Protein AF-A0A961S3P9-F1 (afdb_monomer_lite)

pLDDT: mean 83.08, std 13.67, range [45.09, 97.31]

Secondary structure (DSSP, 8-state):
-HHHHHT-----SSB-HHHHHHHHHHHH-TTTTTSS--EEEEEESS-B--SS---HHHHHHHHHHTT-SEEEEEEESS--HHHHHHH-BSSSPEEE-SSTT-SGGGPPPTTT--EEEEESSSTTHHHHHHHHHHHHHTTS----THHHHHHHHHHHHHHHHHHHHHHHTS--

Structure (mmCIF, N/CA/C/O backbone):
data_AF-A0A961S3P9-F1
#
_entry.id   AF-A0A961S3P9-F1
#
loop_
_atom_site.group_PDB
_atom_site.id
_atom_site.type_symbol
_atom_site.label_atom_id
_atom_site.label_alt_id
_atom_site.label_comp_id
_atom_site.label_asym_id
_atom_site.label_entity_id
_atom_site.label_seq_id
_atom_site.pdbx_PDB_ins_code
_atom_site.Cartn_x
_atom_site.Cartn_y
_atom_site.Cartn_z
_atom_site.occupancy
_atom_site.B_iso_or_equiv
_atom_site.auth_seq_id
_atom_site.auth_comp_id
_atom_site.auth_asym_id
_atom_site.auth_atom_id
_atom_site.pdbx_PDB_model_num
ATOM 1 N N . VAL A 1 1 ? 13.833 -13.762 12.160 1.00 61.75 1 VAL A N 1
ATOM 2 C CA . VAL A 1 1 ? 13.348 -12.617 11.348 1.00 61.75 1 VAL A CA 1
ATOM 3 C C . VAL A 1 1 ? 14.495 -11.750 10.829 1.00 61.75 1 VAL A C 1
ATOM 5 O O . VAL A 1 1 ? 14.697 -11.767 9.627 1.00 61.75 1 VAL A O 1
ATOM 8 N N . LYS A 1 2 ? 15.316 -11.092 11.672 1.00 68.69 2 LYS A N 1
ATOM 9 C CA . LYS A 1 2 ? 16.450 -10.244 11.218 1.00 68.69 2 LYS A CA 1
ATOM 10 C C . LYS A 1 2 ? 17.356 -10.909 10.165 1.00 68.69 2 LYS A C 1
ATOM 12 O O . LYS A 1 2 ? 17.540 -10.353 9.092 1.00 68.69 2 LYS A O 1
ATOM 17 N N . ASN A 1 3 ? 17.852 -12.119 10.433 1.00 75.12 3 ASN A N 1
ATOM 18 C CA . ASN A 1 3 ? 18.741 -12.826 9.497 1.00 75.12 3 ASN A CA 1
ATOM 19 C C . ASN A 1 3 ? 18.048 -13.240 8.188 1.00 75.12 3 ASN A C 1
ATOM 21 O O . ASN A 1 3 ? 18.707 -13.321 7.161 1.00 75.12 3 ASN A O 1
ATOM 25 N N . ALA A 1 4 ? 16.731 -13.469 8.211 1.00 76.19 4 ALA A N 1
ATOM 26 C CA . ALA A 1 4 ? 15.966 -13.781 7.005 1.00 76.19 4 ALA A CA 1
ATOM 27 C C . ALA A 1 4 ? 15.795 -12.540 6.112 1.00 76.19 4 ALA A C 1
ATOM 29 O O . ALA A 1 4 ? 15.881 -12.651 4.898 1.00 76.19 4 ALA A O 1
ATOM 30 N N . VAL A 1 5 ? 15.622 -11.357 6.715 1.00 77.00 5 VAL A N 1
ATOM 31 C CA . VAL A 1 5 ? 15.515 -10.080 5.987 1.00 77.00 5 VAL A CA 1
ATOM 32 C C . VAL A 1 5 ? 16.868 -9.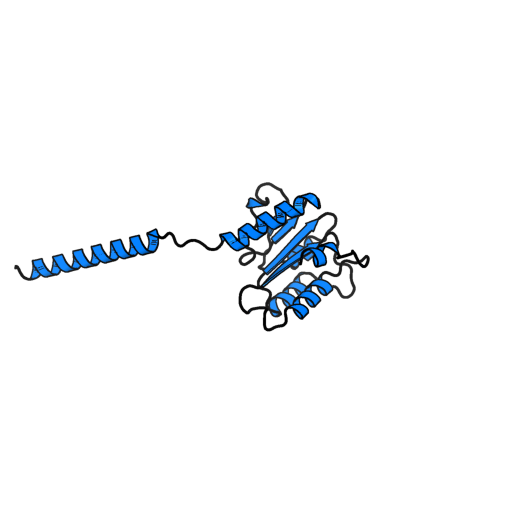655 5.411 1.00 77.00 5 VAL A C 1
ATOM 34 O O . VAL A 1 5 ? 16.942 -9.258 4.256 1.00 77.00 5 VAL A O 1
ATOM 37 N N . LEU A 1 6 ? 17.953 -9.789 6.183 1.00 84.94 6 LEU A N 1
ATOM 38 C CA . LEU A 1 6 ? 19.304 -9.434 5.724 1.00 84.94 6 LEU A CA 1
ATOM 39 C C . LEU A 1 6 ? 19.847 -10.366 4.628 1.00 84.94 6 LEU A C 1
ATOM 41 O O . LEU A 1 6 ? 20.777 -9.989 3.925 1.00 84.94 6 LEU A O 1
ATOM 45 N N . GLY A 1 7 ? 19.289 -11.572 4.491 1.00 83.75 7 GLY A N 1
ATOM 46 C CA . GLY A 1 7 ? 19.664 -12.532 3.450 1.00 83.75 7 GLY A CA 1
ATOM 47 C C . GLY A 1 7 ? 18.900 -12.372 2.133 1.00 83.75 7 GLY A C 1
ATOM 48 O O . GLY A 1 7 ? 19.158 -13.125 1.195 1.00 83.75 7 GLY A O 1
ATOM 49 N N . MET A 1 8 ? 17.948 -11.436 2.042 1.00 83.44 8 MET A N 1
ATOM 50 C CA . MET A 1 8 ? 17.193 -11.226 0.808 1.00 83.44 8 MET A CA 1
ATOM 51 C C . MET A 1 8 ? 18.070 -10.561 -0.251 1.00 83.44 8 MET A C 1
ATOM 53 O O . MET A 1 8 ? 18.730 -9.558 0.007 1.00 83.44 8 MET A O 1
ATOM 57 N N . SER A 1 9 ? 18.041 -11.106 -1.462 1.00 85.56 9 SER A N 1
ATOM 58 C CA . SER A 1 9 ? 18.722 -10.538 -2.625 1.00 85.56 9 SER A CA 1
ATOM 59 C C . SER A 1 9 ? 17.697 -10.078 -3.652 1.00 85.56 9 SER A C 1
ATOM 61 O O . SER A 1 9 ? 16.639 -10.693 -3.792 1.00 85.56 9 SER A O 1
ATOM 63 N N . LYS A 1 10 ? 18.018 -9.022 -4.405 1.00 81.69 10 LYS A N 1
ATOM 64 C CA . LYS A 1 10 ? 17.234 -8.651 -5.586 1.00 81.69 10 LYS A CA 1
ATOM 65 C C . LYS A 1 10 ? 17.375 -9.757 -6.627 1.00 81.69 10 LYS A C 1
ATOM 67 O O . LYS A 1 10 ? 18.483 -10.067 -7.057 1.00 81.69 10 LYS A O 1
ATOM 72 N N . ILE A 1 11 ? 16.251 -10.328 -7.040 1.00 82.00 11 ILE A N 1
ATOM 73 C CA . ILE A 1 11 ? 16.184 -11.335 -8.099 1.00 82.00 11 ILE A CA 1
ATOM 74 C C . ILE A 1 11 ? 15.295 -10.771 -9.208 1.00 82.00 11 ILE A C 1
ATOM 76 O O . ILE A 1 11 ? 14.196 -10.294 -8.939 1.00 82.00 11 ILE A O 1
ATOM 80 N N . GLY A 1 12 ? 15.778 -10.818 -10.450 1.00 80.75 12 GLY A N 1
ATOM 81 C CA . GLY A 1 12 ? 15.050 -10.321 -11.619 1.00 80.75 12 GLY A CA 1
ATOM 82 C C . GLY A 1 12 ? 15.204 -8.819 -11.896 1.00 80.75 12 GLY A C 1
ATOM 83 O O . GLY A 1 12 ? 15.839 -8.058 -11.151 1.00 80.75 12 GLY A O 1
ATOM 84 N N . SER A 1 13 ? 14.639 -8.404 -13.030 1.00 80.56 13 SER A N 1
ATOM 85 C CA . SER A 1 13 ? 14.716 -7.039 -13.575 1.00 80.56 13 SER A CA 1
ATOM 86 C C . SER A 1 13 ? 13.356 -6.361 -13.762 1.00 80.56 13 SER A C 1
ATOM 88 O O . SER A 1 13 ? 13.329 -5.177 -14.072 1.00 80.56 13 SER A O 1
ATOM 90 N N 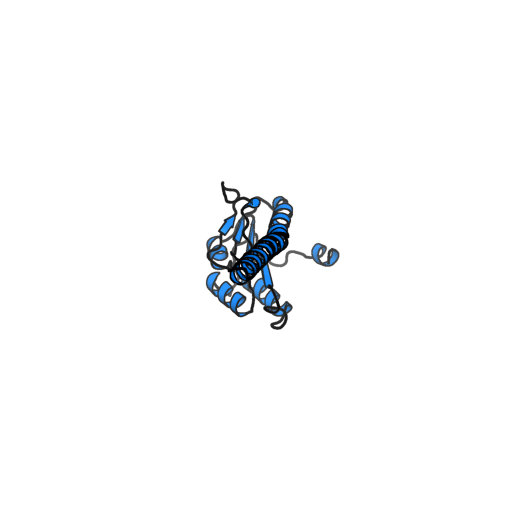. THR A 1 14 ? 12.248 -7.081 -13.582 1.00 86.88 14 THR A N 1
ATOM 91 C CA . THR A 1 14 ? 10.881 -6.580 -13.787 1.00 86.88 14 THR A CA 1
ATOM 92 C C . THR A 1 14 ? 10.150 -6.403 -12.465 1.00 86.88 14 THR A C 1
ATOM 94 O O . THR A 1 14 ? 10.276 -7.245 -11.573 1.00 86.88 14 THR A O 1
ATOM 97 N N . THR A 1 15 ? 9.301 -5.385 -12.371 1.00 90.12 15 THR A N 1
ATOM 98 C CA . THR A 1 15 ? 8.429 -5.179 -11.210 1.00 90.12 15 THR A CA 1
ATOM 99 C C . THR A 1 15 ? 7.074 -5.837 -11.464 1.00 90.12 15 THR A C 1
ATOM 101 O O . THR A 1 15 ? 6.275 -5.332 -12.248 1.00 90.12 15 THR A O 1
ATOM 104 N N . CYS A 1 16 ? 6.809 -6.970 -10.804 1.00 91.00 16 CYS A N 1
ATOM 105 C CA . CYS A 1 16 ? 5.500 -7.632 -10.824 1.00 91.00 16 CYS A CA 1
ATOM 106 C C . CYS A 1 16 ? 4.772 -7.436 -9.488 1.00 91.00 16 CYS A C 1
ATOM 108 O O . CYS A 1 16 ? 4.879 -8.265 -8.576 1.00 91.00 16 CYS A O 1
ATOM 110 N N . ILE A 1 17 ? 4.028 -6.333 -9.357 1.00 93.81 17 ILE A N 1
ATOM 111 C CA . ILE A 1 17 ? 3.283 -6.024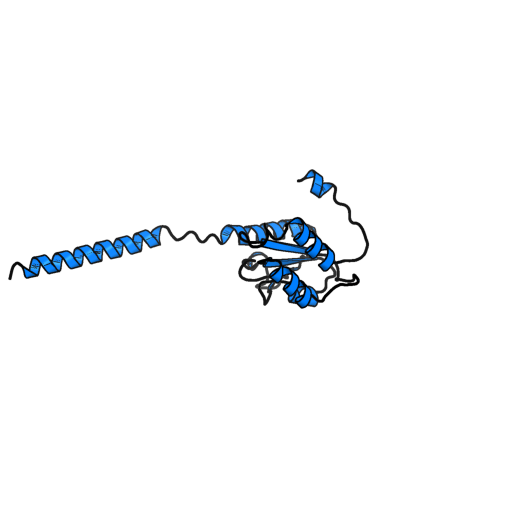 -8.124 1.00 93.81 17 ILE A CA 1
ATOM 112 C C . ILE A 1 17 ? 2.172 -7.058 -7.899 1.00 93.81 17 ILE A C 1
ATOM 114 O O . ILE A 1 17 ? 1.949 -7.483 -6.766 1.00 93.81 17 ILE A O 1
ATOM 118 N N . SER A 1 18 ? 1.505 -7.515 -8.966 1.00 93.44 18 SER A N 1
ATOM 119 C CA . SER A 1 18 ? 0.450 -8.532 -8.854 1.00 93.44 18 SER A CA 1
ATOM 120 C C . SER A 1 18 ? 0.998 -9.881 -8.383 1.00 93.44 18 SER A C 1
ATOM 122 O O . SER A 1 18 ? 0.393 -10.504 -7.514 1.00 93.44 18 SER A O 1
ATOM 124 N N . CYS A 1 19 ? 2.162 -10.311 -8.883 1.00 91.06 19 CYS A N 1
ATOM 125 C CA . CYS A 1 19 ? 2.813 -11.553 -8.458 1.00 91.06 19 CYS A CA 1
ATOM 126 C C . CYS A 1 19 ? 3.110 -11.518 -6.959 1.00 91.06 19 CYS A C 1
ATOM 128 O O . CYS A 1 19 ? 2.760 -12.450 -6.238 1.00 91.06 19 CYS A O 1
ATOM 130 N N . ALA A 1 20 ? 3.721 -10.428 -6.484 1.00 90.69 20 ALA A N 1
ATOM 131 C CA . ALA A 1 20 ? 4.066 -10.271 -5.077 1.00 90.69 20 ALA A CA 1
ATOM 132 C C . ALA A 1 20 ? 2.814 -10.245 -4.186 1.00 90.69 20 ALA A C 1
ATOM 134 O O . ALA A 1 20 ? 2.758 -10.960 -3.185 1.00 90.69 20 ALA A O 1
ATOM 135 N N . ALA A 1 21 ? 1.788 -9.481 -4.570 1.00 92.44 21 ALA A N 1
ATOM 136 C CA . ALA A 1 21 ? 0.551 -9.368 -3.803 1.00 92.44 21 ALA A CA 1
ATOM 137 C C . ALA A 1 21 ? -0.241 -10.689 -3.761 1.00 92.44 21 ALA A C 1
ATOM 139 O O . ALA A 1 21 ? -0.753 -11.076 -2.708 1.00 92.44 21 ALA A O 1
ATOM 140 N N . ASN A 1 22 ? -0.294 -11.423 -4.876 1.00 90.31 22 ASN A N 1
ATOM 141 C CA . ASN A 1 22 ? -0.944 -12.731 -4.945 1.00 90.31 22 ASN A CA 1
ATOM 142 C C . ASN A 1 22 ? -0.180 -13.784 -4.136 1.00 90.31 22 ASN A C 1
ATOM 144 O O . ASN A 1 22 ? -0.799 -14.545 -3.396 1.00 90.31 22 ASN A O 1
ATOM 148 N N . GLN A 1 23 ? 1.156 -13.794 -4.210 1.00 90.69 23 GLN A N 1
ATOM 149 C CA . GLN A 1 23 ? 1.983 -14.687 -3.397 1.00 90.69 23 GLN A CA 1
ATOM 150 C C . GLN A 1 23 ? 1.801 -14.398 -1.903 1.00 90.69 23 GLN A C 1
ATOM 152 O O . GLN A 1 23 ? 1.666 -15.323 -1.104 1.00 90.69 23 GLN A O 1
ATOM 157 N N . LEU A 1 24 ? 1.761 -13.118 -1.520 1.00 90.44 24 LEU A N 1
ATOM 158 C CA . LEU A 1 24 ? 1.514 -12.716 -0.138 1.00 90.44 24 LEU A CA 1
ATOM 159 C C . LEU A 1 24 ? 0.137 -13.196 0.333 1.00 90.44 24 LEU A C 1
ATOM 161 O O . LEU A 1 24 ? 0.030 -13.805 1.393 1.00 90.44 24 LEU A O 1
ATOM 165 N N . THR A 1 25 ? -0.893 -12.992 -0.487 1.00 90.81 25 THR A N 1
ATOM 166 C CA . THR A 1 25 ? -2.262 -13.459 -0.221 1.00 90.81 25 THR A CA 1
ATOM 167 C C . THR A 1 25 ? -2.315 -14.979 -0.039 1.00 90.81 25 THR A C 1
ATOM 169 O O . THR A 1 25 ? -2.896 -15.466 0.930 1.00 90.81 25 THR A O 1
ATOM 172 N N . ALA A 1 26 ? -1.650 -15.736 -0.916 1.00 89.38 26 ALA A N 1
ATOM 173 C CA . ALA A 1 26 ? -1.568 -17.191 -0.817 1.00 89.38 26 ALA A CA 1
ATOM 174 C C . ALA A 1 26 ? -0.860 -17.655 0.469 1.00 89.38 26 ALA A C 1
ATOM 176 O O . ALA A 1 26 ? -1.301 -18.617 1.093 1.00 89.38 26 ALA A O 1
ATOM 177 N N . ASN A 1 27 ? 0.198 -16.953 0.892 1.00 86.62 27 ASN A N 1
ATOM 178 C CA . ASN A 1 27 ? 0.969 -17.292 2.091 1.00 86.62 27 ASN A CA 1
ATOM 179 C C . ASN A 1 27 ? 0.203 -17.055 3.402 1.00 86.62 27 ASN A C 1
ATOM 181 O O . ASN A 1 27 ? 0.438 -17.776 4.370 1.00 86.62 27 ASN A O 1
ATOM 185 N N . PHE A 1 28 ? -0.688 -16.060 3.462 1.00 83.31 28 PHE A N 1
ATOM 186 C CA . PHE A 1 28 ? -1.526 -15.835 4.646 1.00 83.31 28 PHE A CA 1
ATOM 187 C C . PHE A 1 28 ? -2.695 -16.827 4.738 1.00 83.31 28 PHE A C 1
ATOM 189 O O . PHE A 1 28 ? -3.131 -17.148 5.842 1.00 83.31 28 PHE A O 1
ATOM 196 N N . GLY A 1 29 ? -3.164 -17.359 3.604 1.00 68.00 29 GLY A N 1
ATOM 197 C CA . GLY A 1 29 ? -4.311 -18.264 3.538 1.00 68.00 29 GLY A CA 1
ATOM 198 C C . GLY A 1 29 ? -5.637 -17.575 3.901 1.00 68.00 29 GLY A C 1
ATOM 199 O O . GLY A 1 29 ? -5.693 -16.648 4.707 1.00 68.00 29 GLY A O 1
ATOM 200 N N . GLY A 1 30 ? -6.749 -18.048 3.330 1.00 60.75 30 GLY A N 1
ATOM 201 C CA . GLY A 1 30 ? -8.069 -17.418 3.509 1.00 60.75 30 GLY A CA 1
ATOM 202 C C . GLY A 1 30 ? -8.631 -17.435 4.941 1.00 60.75 30 GLY A C 1
ATOM 203 O O . GLY A 1 30 ? -9.655 -16.815 5.185 1.00 60.75 30 GLY A O 1
ATOM 204 N N . ALA A 1 31 ? -7.992 -18.138 5.885 1.00 60.41 31 ALA A N 1
ATOM 205 C CA . ALA A 1 31 ? -8.422 -18.197 7.285 1.00 60.41 31 ALA A CA 1
ATOM 206 C C . ALA A 1 31 ? -7.813 -17.091 8.170 1.00 60.41 31 ALA A C 1
ATOM 208 O O . ALA A 1 31 ? -8.350 -16.813 9.240 1.00 60.41 31 ALA A O 1
ATOM 209 N N . VAL A 1 32 ? -6.690 -16.483 7.760 1.00 70.38 32 VAL A N 1
ATOM 210 C CA . VAL A 1 32 ? -6.034 -15.402 8.525 1.00 70.38 32 VAL A CA 1
ATOM 211 C C . VAL A 1 32 ? -6.504 -14.037 8.030 1.00 70.38 32 VAL A C 1
ATOM 213 O O . VAL A 1 32 ? -6.774 -13.150 8.845 1.00 70.38 32 VAL A O 1
ATOM 216 N N . LEU A 1 33 ? -6.657 -13.891 6.711 1.00 79.06 33 LEU A N 1
ATOM 217 C CA . LEU A 1 33 ? -7.212 -12.687 6.096 1.00 79.06 33 LEU A CA 1
ATOM 218 C C . LEU A 1 33 ? -8.690 -12.537 6.480 1.00 79.06 33 LEU A C 1
ATOM 220 O O . LEU A 1 33 ? -9.459 -13.492 6.414 1.00 79.06 33 LEU A O 1
ATOM 224 N N . GLY A 1 34 ? -9.071 -11.347 6.942 1.00 65.81 34 GLY A N 1
ATOM 225 C CA . GLY A 1 34 ? -10.427 -11.054 7.420 1.00 65.81 34 GLY A CA 1
ATOM 226 C C . GLY A 1 34 ? -10.779 -11.572 8.826 1.00 65.81 34 GLY A C 1
ATOM 227 O O . GLY A 1 34 ? -11.909 -11.383 9.268 1.00 65.81 34 GLY A O 1
ATOM 228 N N . SER A 1 35 ? -9.847 -12.205 9.557 1.00 73.19 35 SER A N 1
ATOM 229 C CA . SER A 1 35 ? -10.086 -12.617 10.959 1.00 73.19 35 SER A CA 1
ATOM 230 C C . SER A 1 35 ? -10.044 -11.441 11.949 1.00 73.19 35 SER A C 1
ATOM 232 O O . SER A 1 35 ? -10.711 -11.468 12.985 1.00 73.19 35 SER A O 1
ATOM 234 N N . GLN A 1 36 ? -9.265 -10.406 11.621 1.00 81.31 36 GLN A N 1
ATOM 235 C CA . GLN A 1 36 ? -9.214 -9.097 12.277 1.00 81.31 36 GLN A CA 1
ATOM 236 C C . GLN A 1 36 ? -8.960 -8.031 11.199 1.00 81.31 36 GLN A C 1
ATOM 238 O O . GLN A 1 36 ? -9.739 -7.934 10.262 1.00 81.31 36 GLN A O 1
ATOM 243 N N . PHE A 1 37 ? -7.862 -7.276 11.299 1.00 85.31 37 PHE A N 1
ATOM 244 C CA . PHE A 1 37 ? -7.422 -6.322 10.290 1.00 85.31 37 PHE A CA 1
ATOM 245 C C . PHE A 1 37 ? -6.216 -6.856 9.522 1.00 85.31 37 PHE A C 1
ATOM 247 O O . PHE A 1 37 ? -5.188 -7.192 10.113 1.00 85.31 37 PHE A O 1
ATOM 254 N N . SER A 1 38 ? -6.328 -6.876 8.200 1.00 90.38 38 SER A N 1
ATOM 255 C CA . SER A 1 38 ? -5.291 -7.313 7.268 1.00 90.38 38 SER A CA 1
ATOM 256 C C . SER A 1 38 ? -4.806 -6.116 6.458 1.00 90.38 38 SER A C 1
ATOM 258 O O . SER A 1 38 ? -5.518 -5.596 5.600 1.00 90.38 38 SER A O 1
ATOM 260 N N . LEU A 1 39 ? -3.585 -5.659 6.739 1.00 90.94 39 LEU A N 1
ATOM 261 C CA . LEU A 1 39 ? -2.989 -4.482 6.105 1.00 90.94 39 LEU A CA 1
ATOM 262 C C . LEU A 1 39 ? -1.874 -4.918 5.154 1.00 90.94 39 LEU A C 1
ATOM 264 O O . LEU A 1 39 ? -0.862 -5.467 5.596 1.00 90.94 39 LEU A O 1
ATOM 268 N N . MET A 1 40 ? -2.034 -4.653 3.860 1.00 93.00 40 MET A N 1
ATOM 269 C CA . MET A 1 40 ? -0.981 -4.857 2.875 1.00 93.00 40 MET A CA 1
ATOM 270 C C . MET A 1 40 ? -0.160 -3.585 2.725 1.00 93.00 40 MET A C 1
ATOM 272 O O . MET A 1 40 ? -0.693 -2.496 2.499 1.00 93.00 40 MET A O 1
ATOM 276 N N . ASN A 1 41 ? 1.157 -3.752 2.784 1.00 93.56 41 ASN A N 1
ATOM 277 C CA . ASN A 1 41 ? 2.085 -2.702 2.431 1.00 93.56 41 ASN A CA 1
ATOM 278 C C . ASN A 1 41 ? 2.946 -3.066 1.224 1.00 93.56 41 ASN A C 1
ATOM 280 O O . ASN A 1 41 ? 3.532 -4.146 1.200 1.00 93.56 41 ASN A O 1
ATOM 284 N N . ILE A 1 42 ? 3.069 -2.138 0.280 1.00 94.19 42 ILE A N 1
ATOM 285 C CA . ILE A 1 42 ? 3.860 -2.303 -0.936 1.00 94.19 42 ILE A CA 1
ATOM 286 C C . ILE A 1 42 ? 4.972 -1.262 -0.948 1.00 94.19 42 ILE A C 1
ATOM 288 O O . ILE A 1 42 ? 4.701 -0.079 -1.082 1.00 94.19 42 ILE A O 1
ATOM 292 N N . PHE A 1 43 ? 6.222 -1.710 -0.892 1.00 93.38 43 PHE A N 1
ATOM 293 C CA . PHE A 1 43 ? 7.374 -0.861 -1.178 1.00 93.38 43 PHE A CA 1
ATOM 294 C C . PHE A 1 43 ? 7.823 -1.086 -2.625 1.00 93.38 43 PHE A C 1
ATOM 296 O O . PHE A 1 43 ? 8.010 -2.237 -3.030 1.00 93.38 43 PHE A O 1
ATOM 303 N N . THR A 1 44 ? 7.983 -0.022 -3.413 1.00 93.25 44 THR A N 1
ATOM 304 C CA . THR A 1 44 ? 8.375 -0.139 -4.825 1.00 93.25 44 THR A CA 1
ATOM 305 C C . THR A 1 44 ? 9.241 1.020 -5.311 1.00 93.25 44 THR A C 1
ATOM 307 O O . THR A 1 44 ? 9.113 2.152 -4.853 1.00 93.25 44 THR A O 1
ATOM 310 N N . ASP A 1 45 ? 10.115 0.725 -6.268 1.00 90.12 45 ASP A N 1
ATOM 311 C CA . ASP A 1 45 ? 10.965 1.682 -6.971 1.00 90.12 45 ASP A CA 1
ATOM 312 C C . ASP A 1 45 ? 10.776 1.656 -8.495 1.00 90.12 45 ASP A C 1
ATOM 314 O O . ASP A 1 45 ? 11.609 2.191 -9.230 1.00 90.12 45 ASP A O 1
ATOM 318 N N . GLY A 1 46 ? 9.726 0.973 -8.965 1.00 83.69 46 GLY A N 1
ATOM 319 C CA . GLY A 1 46 ? 9.566 0.625 -10.369 1.00 83.69 46 GLY A CA 1
ATOM 320 C C . GLY A 1 46 ? 8.119 0.618 -10.841 1.00 83.69 46 GLY A C 1
ATOM 321 O O . GLY A 1 46 ? 7.169 0.472 -10.070 1.00 83.69 46 GLY A O 1
ATOM 322 N N . GLU A 1 47 ? 7.959 0.730 -12.153 1.00 88.25 47 GLU A N 1
ATOM 323 C CA . GLU A 1 47 ? 6.669 0.617 -12.826 1.00 88.25 47 GLU A CA 1
ATOM 324 C C . GLU A 1 47 ? 6.266 -0.851 -13.000 1.00 88.25 47 GLU A C 1
ATOM 326 O O . GLU A 1 47 ? 7.122 -1.700 -13.258 1.00 88.25 47 GLU A O 1
ATOM 331 N N . PRO A 1 48 ? 4.974 -1.184 -12.883 1.00 86.12 48 PRO A N 1
ATOM 332 C CA . PRO A 1 48 ? 4.511 -2.559 -12.974 1.00 86.12 48 PRO A CA 1
ATOM 333 C C . PRO A 1 48 ? 4.517 -3.028 -14.445 1.00 86.12 48 PRO A C 1
ATOM 335 O O . PRO A 1 48 ? 3.616 -2.704 -15.212 1.00 86.12 48 PRO A O 1
ATOM 338 N N . VAL A 1 49 ? 5.547 -3.787 -14.841 1.00 83.62 49 VAL A N 1
ATOM 339 C CA . VAL A 1 49 ? 5.874 -4.105 -16.256 1.00 83.62 49 VAL A CA 1
ATOM 340 C C . VAL A 1 49 ? 5.862 -5.602 -16.604 1.00 83.62 49 VAL A C 1
ATOM 342 O O . VAL A 1 49 ? 6.353 -6.003 -17.657 1.00 83.62 49 VAL A O 1
ATOM 345 N N . SER A 1 50 ? 5.347 -6.465 -15.731 1.00 75.31 50 SER A N 1
ATOM 346 C CA . SER A 1 50 ? 5.243 -7.909 -16.005 1.00 75.31 50 SER A CA 1
ATOM 347 C C . SER A 1 50 ? 4.009 -8.281 -16.833 1.00 75.31 50 SER A C 1
ATOM 349 O O . SER A 1 50 ? 2.995 -7.596 -16.783 1.00 75.31 50 SER A O 1
ATOM 351 N N . ASP A 1 51 ? 4.048 -9.425 -17.515 1.00 66.25 51 ASP A N 1
ATOM 352 C CA . ASP A 1 51 ? 2.886 -10.015 -18.191 1.00 66.25 51 ASP A CA 1
ATOM 353 C C . ASP A 1 51 ? 2.490 -11.342 -17.501 1.00 66.25 51 ASP A C 1
ATOM 355 O O . ASP A 1 51 ? 3.343 -12.232 -17.410 1.00 66.25 51 ASP A O 1
ATOM 359 N N . PRO A 1 52 ? 1.257 -11.507 -16.971 1.00 75.56 52 PRO A N 1
ATOM 360 C CA . PRO A 1 52 ? 0.164 -10.535 -16.910 1.00 75.56 52 PRO A CA 1
ATOM 361 C C . PRO A 1 52 ? 0.223 -9.629 -15.668 1.00 75.56 52 PRO A C 1
ATOM 363 O O . PRO A 1 52 ? 0.247 -10.090 -14.523 1.00 75.56 52 PRO A O 1
ATOM 366 N N . GLN A 1 53 ? 0.139 -8.316 -15.884 1.00 86.25 53 GLN A N 1
ATOM 367 C CA . GLN A 1 53 ? -0.047 -7.315 -14.835 1.00 86.25 53 GLN A CA 1
ATOM 368 C C . GLN A 1 53 ? -1.409 -6.628 -15.024 1.00 86.25 53 GLN A C 1
ATOM 370 O O . GLN A 1 53 ? -1.562 -5.798 -15.921 1.00 86.25 53 GLN A O 1
ATOM 375 N N . PRO A 1 54 ? -2.428 -6.957 -14.207 1.00 92.44 54 PRO A N 1
ATOM 376 C CA . PRO A 1 54 ? -3.686 -6.220 -14.230 1.00 92.44 54 PRO A CA 1
ATOM 377 C C . PRO A 1 54 ? -3.446 -4.768 -13.811 1.00 92.44 54 PRO A C 1
ATOM 379 O O . PRO A 1 54 ? -2.525 -4.494 -13.042 1.00 92.44 54 PRO A O 1
ATOM 382 N N . ASN A 1 55 ? -4.300 -3.845 -14.262 1.00 93.75 55 ASN A N 1
ATOM 383 C CA . ASN A 1 55 ? -4.265 -2.462 -13.782 1.00 93.75 55 ASN A CA 1
ATOM 384 C C . ASN A 1 55 ? -4.528 -2.391 -12.261 1.00 93.75 55 ASN A C 1
ATOM 386 O O . ASN A 1 55 ? -5.095 -3.316 -11.667 1.00 93.75 55 ASN A O 1
ATOM 390 N N . GLY A 1 56 ? -4.148 -1.272 -11.636 1.00 94.44 56 GLY A N 1
ATOM 391 C CA . GLY A 1 56 ? -4.237 -1.105 -10.183 1.00 94.44 56 GLY A CA 1
ATOM 392 C C . GLY A 1 56 ? -5.646 -1.320 -9.623 1.00 94.44 56 GLY A C 1
ATOM 393 O O . GLY A 1 56 ? -5.797 -1.982 -8.601 1.00 94.44 56 GLY A O 1
ATOM 394 N N . ALA A 1 57 ? -6.688 -0.857 -10.320 1.00 96.06 57 ALA A N 1
ATOM 395 C CA . ALA A 1 57 ? -8.072 -0.992 -9.863 1.00 96.06 57 ALA A CA 1
ATOM 396 C C . ALA A 1 57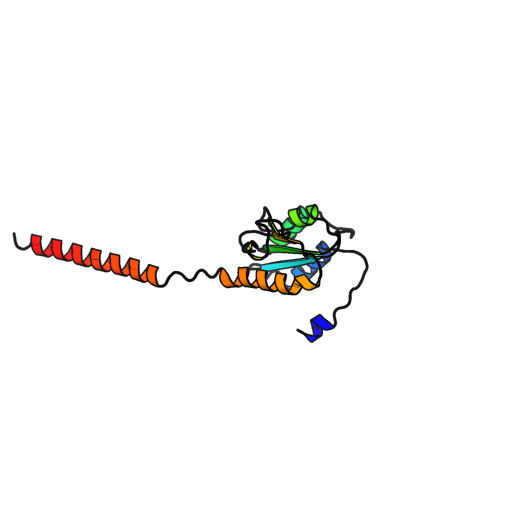 ? -8.556 -2.450 -9.890 1.00 96.06 57 ALA A C 1
ATOM 398 O O . ALA A 1 57 ? -9.230 -2.894 -8.959 1.00 96.06 57 ALA A O 1
ATOM 399 N N . THR A 1 58 ? -8.192 -3.198 -10.933 1.00 96.31 58 THR A N 1
ATOM 400 C CA . THR A 1 58 ? -8.481 -4.630 -11.046 1.00 96.31 58 THR A CA 1
ATOM 401 C C . THR A 1 58 ? -7.744 -5.415 -9.966 1.00 96.31 58 THR A C 1
ATOM 403 O O . THR A 1 58 ? -8.369 -6.225 -9.283 1.00 96.31 58 THR A O 1
ATOM 406 N N . LEU A 1 59 ? -6.448 -5.150 -9.756 1.00 95.88 59 LEU A N 1
ATOM 407 C CA . LEU A 1 59 ? -5.692 -5.817 -8.695 1.00 95.88 59 LEU A CA 1
ATOM 408 C C . LEU A 1 59 ? -6.269 -5.500 -7.312 1.00 95.88 59 LEU A C 1
ATOM 410 O O . LEU A 1 59 ? -6.463 -6.414 -6.517 1.00 95.88 59 LEU A O 1
ATOM 414 N N . ARG A 1 60 ? -6.612 -4.236 -7.042 1.00 96.44 60 ARG A N 1
ATOM 415 C CA . ARG A 1 60 ? -7.276 -3.839 -5.796 1.00 96.44 60 ARG A CA 1
ATOM 416 C C . ARG A 1 60 ? -8.526 -4.671 -5.544 1.00 96.44 60 ARG A C 1
ATOM 418 O O . ARG A 1 60 ? -8.650 -5.225 -4.462 1.00 96.44 60 ARG A O 1
ATOM 425 N N . GLY A 1 61 ? -9.409 -4.793 -6.539 1.00 96.06 61 GLY A N 1
ATOM 426 C CA . GLY A 1 61 ? -10.641 -5.577 -6.417 1.00 96.06 61 GLY A CA 1
ATOM 427 C C . GLY A 1 61 ? -10.383 -7.039 -6.042 1.00 96.06 61 GLY A C 1
ATOM 428 O O . GLY A 1 61 ? -11.058 -7.573 -5.164 1.00 96.06 61 GLY A O 1
ATOM 429 N N . ILE A 1 62 ? -9.364 -7.657 -6.650 1.00 94.25 62 ILE A N 1
ATOM 430 C CA . ILE A 1 62 ? -8.929 -9.025 -6.326 1.00 94.25 62 ILE A CA 1
ATOM 431 C C . ILE A 1 62 ? -8.467 -9.114 -4.867 1.00 94.25 62 ILE A C 1
ATOM 433 O O . ILE A 1 62 ? -8.908 -9.994 -4.132 1.00 94.25 62 ILE A O 1
ATOM 437 N N . LEU A 1 63 ? -7.605 -8.194 -4.431 1.00 93.62 63 LEU A N 1
ATOM 438 C CA . LEU A 1 63 ? -7.035 -8.210 -3.083 1.00 93.62 63 LEU A CA 1
ATOM 439 C C . LEU A 1 63 ? -8.089 -7.922 -2.006 1.00 93.62 63 LEU A C 1
ATOM 441 O O . LEU A 1 63 ? -8.148 -8.624 -1.001 1.00 93.62 63 LEU A O 1
ATOM 445 N N . THR A 1 64 ? -8.979 -6.955 -2.223 1.00 93.50 64 THR A N 1
ATOM 446 C CA . THR A 1 64 ? -10.073 -6.682 -1.280 1.00 93.50 64 THR A CA 1
ATOM 447 C C . THR A 1 64 ? -11.040 -7.859 -1.187 1.00 93.50 64 THR A C 1
ATOM 449 O O . THR A 1 64 ? -11.482 -8.203 -0.096 1.00 93.50 64 THR A O 1
ATOM 452 N N . ALA A 1 65 ? -11.323 -8.539 -2.306 1.00 91.69 65 ALA A N 1
ATOM 453 C CA . ALA A 1 65 ? -12.148 -9.748 -2.299 1.00 91.69 65 ALA A CA 1
ATOM 454 C C . ALA A 1 65 ? -11.470 -10.919 -1.567 1.00 91.69 65 ALA A C 1
ATOM 456 O O . ALA A 1 65 ? -12.156 -11.783 -1.028 1.00 91.69 65 ALA A O 1
ATOM 457 N N . ALA A 1 66 ? -10.136 -10.931 -1.513 1.00 90.69 66 ALA A N 1
ATOM 458 C CA . ALA A 1 66 ? -9.361 -11.895 -0.738 1.00 90.69 66 ALA A CA 1
ATOM 459 C C . ALA A 1 66 ? -9.288 -11.573 0.769 1.00 90.69 66 ALA A C 1
ATOM 461 O O . ALA A 1 66 ? -8.707 -12.354 1.519 1.00 90.69 66 ALA A O 1
ATOM 462 N N . GLY A 1 67 ? -9.871 -10.454 1.221 1.00 91.12 67 GLY A N 1
ATOM 463 C CA . GLY A 1 67 ? -9.950 -10.090 2.639 1.00 91.12 67 GLY A CA 1
ATOM 464 C C . GLY A 1 67 ? -8.871 -9.119 3.125 1.00 91.12 67 GLY A C 1
ATOM 465 O O . GLY A 1 67 ? -8.625 -9.046 4.327 1.00 91.12 67 GLY A O 1
ATOM 466 N N . TRP A 1 68 ? -8.209 -8.384 2.225 1.00 92.50 68 TRP A N 1
ATOM 467 C CA . TRP A 1 68 ? -7.350 -7.261 2.614 1.00 92.50 68 TRP A CA 1
ATOM 468 C C . TRP A 1 68 ? -8.188 -6.019 2.950 1.00 92.50 68 TRP A C 1
ATOM 470 O O . TRP A 1 68 ? -8.921 -5.514 2.101 1.00 92.50 68 TRP A O 1
ATOM 480 N N . ASP A 1 69 ? -8.032 -5.498 4.168 1.00 92.69 69 ASP A N 1
ATOM 481 C CA . ASP A 1 69 ? -8.761 -4.323 4.672 1.00 92.69 69 ASP A CA 1
ATOM 482 C C . ASP A 1 69 ? -8.094 -3.001 4.287 1.00 92.69 69 ASP A C 1
ATOM 484 O O . ASP A 1 69 ? -8.736 -1.954 4.237 1.00 92.69 69 ASP A O 1
ATOM 488 N N . SER A 1 70 ? -6.790 -3.036 4.014 1.00 94.50 70 SER A N 1
ATOM 489 C CA . SER A 1 70 ? -6.033 -1.874 3.566 1.00 94.50 70 SER A CA 1
ATOM 490 C C . SER A 1 70 ? -4.906 -2.276 2.634 1.00 94.50 70 SER A C 1
ATOM 492 O O . SER A 1 70 ? -4.275 -3.320 2.806 1.00 94.50 70 SER A O 1
ATOM 494 N N . ILE A 1 71 ? -4.641 -1.407 1.665 1.00 96.38 71 ILE A N 1
ATOM 495 C CA . ILE A 1 71 ? -3.511 -1.477 0.752 1.00 96.38 71 ILE A CA 1
ATOM 496 C C . ILE A 1 71 ? -2.895 -0.080 0.710 1.00 96.38 71 ILE A C 1
ATOM 498 O O . ILE A 1 71 ? -3.524 0.875 0.247 1.00 96.38 71 ILE A O 1
ATOM 502 N N . SER A 1 72 ? -1.656 0.039 1.172 1.00 96.25 72 SER A N 1
ATOM 503 C CA . SER A 1 72 ? -0.857 1.265 1.091 1.00 96.25 72 SER A CA 1
ATOM 504 C C . SER A 1 72 ? 0.420 1.015 0.299 1.00 96.25 72 SER A C 1
ATOM 506 O O . SER A 1 72 ? 0.908 -0.118 0.271 1.00 96.25 72 SER A O 1
ATOM 508 N N . ALA A 1 73 ? 0.997 2.069 -0.268 1.00 95.94 73 ALA A N 1
ATOM 509 C CA . ALA A 1 73 ? 2.272 1.976 -0.963 1.00 95.94 73 ALA A CA 1
ATOM 510 C C . ALA A 1 73 ? 3.289 2.998 -0.448 1.00 95.94 73 ALA A C 1
ATOM 512 O O . ALA A 1 73 ? 2.935 4.139 -0.164 1.00 95.94 73 ALA A O 1
ATOM 513 N N . GLU A 1 74 ? 4.557 2.614 -0.393 1.00 95.38 74 GLU A N 1
ATOM 514 C CA . GLU A 1 74 ? 5.683 3.535 -0.367 1.00 95.38 74 GLU A CA 1
ATOM 515 C C . GLU A 1 74 ? 6.454 3.418 -1.684 1.00 95.38 74 GLU A C 1
ATOM 517 O O . GLU A 1 74 ? 6.767 2.317 -2.145 1.00 95.38 74 GLU A O 1
ATOM 522 N N . ALA A 1 75 ? 6.732 4.560 -2.304 1.00 95.38 75 ALA A N 1
ATOM 523 C CA . ALA A 1 75 ? 7.326 4.626 -3.627 1.00 95.38 75 ALA A CA 1
ATOM 524 C C . ALA A 1 75 ? 8.558 5.532 -3.631 1.00 95.38 75 ALA A C 1
ATOM 526 O O . ALA A 1 75 ? 8.509 6.649 -3.116 1.00 95.38 75 ALA A O 1
ATOM 527 N N . VAL A 1 76 ? 9.656 5.064 -4.219 1.00 94.50 76 VAL A N 1
ATOM 528 C CA . VAL A 1 76 ? 10.924 5.802 -4.333 1.00 94.50 76 VAL A CA 1
ATOM 529 C C . VAL A 1 76 ? 11.401 5.792 -5.784 1.00 94.50 76 VAL A C 1
ATOM 531 O O . VAL A 1 76 ? 11.180 4.829 -6.502 1.00 94.50 76 VAL A O 1
ATOM 534 N N . GLY A 1 77 ? 12.048 6.853 -6.261 1.00 90.25 77 GLY A N 1
ATOM 535 C CA . GLY A 1 77 ? 12.554 6.878 -7.640 1.00 90.25 77 GLY A CA 1
ATOM 536 C C . GLY A 1 77 ? 11.445 6.853 -8.703 1.00 90.25 77 GLY A C 1
ATOM 537 O O . GLY A 1 77 ? 10.535 7.682 -8.659 1.00 90.25 77 GLY A O 1
ATOM 538 N N . ASN A 1 78 ? 11.550 5.943 -9.679 1.00 88.62 78 ASN A N 1
ATOM 539 C CA . ASN A 1 78 ? 10.666 5.888 -10.848 1.00 88.62 78 ASN A CA 1
ATOM 540 C C . ASN A 1 78 ? 9.507 4.913 -10.618 1.00 88.62 78 ASN A C 1
ATOM 542 O O . ASN A 1 78 ? 9.703 3.706 -10.613 1.00 88.62 78 ASN A O 1
ATOM 546 N N . PHE A 1 79 ? 8.285 5.414 -10.483 1.00 92.94 79 PHE A N 1
ATOM 547 C CA . PHE A 1 79 ? 7.108 4.583 -10.230 1.00 92.94 79 PHE A CA 1
ATOM 548 C C . PHE A 1 79 ? 5.880 5.119 -10.964 1.00 92.94 79 PHE A C 1
ATOM 550 O O . PHE A 1 79 ? 5.775 6.312 -11.253 1.00 92.94 79 PHE A O 1
ATOM 557 N N . ASP A 1 80 ? 4.901 4.243 -11.187 1.00 94.38 80 ASP A N 1
ATOM 558 C CA . ASP A 1 80 ? 3.630 4.617 -11.802 1.00 94.38 80 ASP A CA 1
ATOM 559 C C . ASP A 1 80 ? 2.626 5.073 -10.729 1.00 94.38 80 ASP A C 1
ATOM 561 O O . ASP A 1 80 ? 1.941 4.273 -10.081 1.00 94.38 80 ASP A O 1
ATOM 565 N N . LEU A 1 81 ? 2.527 6.392 -10.541 1.00 93.88 81 LEU A N 1
ATOM 566 C CA . LEU A 1 81 ? 1.582 6.998 -9.600 1.00 93.88 81 LEU A CA 1
ATOM 567 C C . LEU A 1 81 ? 0.119 6.693 -9.959 1.00 93.88 81 LEU A C 1
ATOM 569 O O . LEU A 1 81 ? -0.709 6.540 -9.059 1.00 93.88 81 LEU A O 1
ATOM 573 N N . THR A 1 82 ? -0.214 6.594 -11.247 1.00 94.31 82 THR A N 1
ATOM 574 C CA . THR A 1 82 ? -1.588 6.323 -11.698 1.00 94.31 82 THR A CA 1
ATOM 575 C C . THR A 1 82 ? -1.987 4.908 -11.321 1.00 94.31 82 THR A C 1
ATOM 577 O O . THR A 1 82 ? -3.077 4.677 -10.788 1.00 94.31 82 THR A O 1
ATOM 580 N N . TYR A 1 83 ? -1.091 3.954 -11.549 1.00 95.50 83 TYR A N 1
ATOM 581 C CA . TYR A 1 83 ? -1.283 2.582 -11.126 1.00 95.50 83 TYR A CA 1
ATOM 582 C C . TYR A 1 83 ? -1.457 2.484 -9.606 1.00 95.50 83 TYR A C 1
ATOM 584 O O . TYR A 1 83 ? -2.451 1.920 -9.143 1.00 95.50 83 TYR A O 1
ATOM 592 N N . LEU A 1 84 ? -0.540 3.074 -8.827 1.00 96.12 84 LEU A N 1
ATOM 593 C CA . LEU A 1 84 ? -0.595 3.009 -7.364 1.00 96.12 84 LEU A CA 1
ATOM 594 C C . LEU A 1 84 ? -1.854 3.686 -6.806 1.00 96.12 84 LEU A C 1
ATOM 596 O O . LEU A 1 84 ? -2.494 3.132 -5.916 1.00 96.12 84 LEU A O 1
ATOM 600 N N . SER A 1 85 ? -2.275 4.822 -7.369 1.00 95.69 85 SER A N 1
ATOM 601 C CA . SER A 1 85 ? -3.487 5.542 -6.931 1.00 95.69 85 SER A CA 1
ATOM 602 C C . SER A 1 85 ? -4.756 4.730 -7.167 1.00 95.69 85 SER A C 1
ATOM 604 O O . SER A 1 85 ? -5.704 4.789 -6.384 1.00 95.69 85 SER A O 1
ATOM 606 N N . ASN A 1 86 ? -4.761 3.915 -8.222 1.00 95.94 86 ASN A N 1
ATOM 607 C CA . ASN A 1 86 ? -5.835 2.971 -8.494 1.00 95.94 86 ASN A CA 1
ATOM 608 C C . ASN A 1 86 ? -5.736 1.680 -7.669 1.00 95.94 86 ASN A C 1
ATOM 610 O O . ASN A 1 86 ? -6.742 0.986 -7.542 1.00 95.94 86 ASN A O 1
ATOM 614 N N . LEU A 1 87 ? -4.567 1.352 -7.118 1.00 96.69 87 LEU A N 1
ATOM 615 C CA . LEU A 1 87 ? -4.345 0.145 -6.323 1.00 96.69 87 LEU A CA 1
ATOM 616 C C . LEU A 1 87 ? -4.676 0.328 -4.837 1.00 96.69 87 LEU A C 1
ATOM 618 O O . LEU A 1 87 ? -5.256 -0.569 -4.229 1.00 96.69 87 LEU A O 1
ATOM 622 N N . VAL A 1 88 ? -4.305 1.462 -4.243 1.00 97.31 88 VAL A N 1
ATOM 623 C CA . VAL A 1 88 ? -4.457 1.675 -2.796 1.00 97.31 88 VAL A CA 1
ATOM 624 C C . VAL A 1 88 ? -5.918 1.623 -2.335 1.00 97.31 88 VAL A C 1
ATOM 626 O O . VAL A 1 88 ? -6.853 1.940 -3.083 1.00 97.31 88 VAL A O 1
ATOM 629 N N . TYR A 1 89 ? -6.105 1.197 -1.086 1.00 97.12 89 TYR A N 1
ATOM 630 C CA . TYR A 1 89 ? -7.404 0.956 -0.463 1.00 97.12 89 TYR A CA 1
ATOM 631 C C . TYR A 1 89 ? -7.338 1.208 1.058 1.00 97.12 89 TYR A C 1
ATOM 633 O O . TYR A 1 89 ? -6.316 0.870 1.657 1.00 97.12 89 TYR A O 1
ATOM 641 N N . PRO A 1 90 ? -8.388 1.746 1.710 1.00 95.81 90 PRO A N 1
ATOM 642 C CA . PRO A 1 90 ? -9.637 2.286 1.149 1.00 95.81 90 PRO A CA 1
ATOM 643 C C . PRO A 1 90 ? -9.444 3.459 0.176 1.00 95.81 90 PRO A C 1
ATOM 645 O O . PRO A 1 90 ? -8.466 4.196 0.279 1.00 95.81 90 PRO A O 1
ATOM 648 N N . ASN A 1 91 ? -10.352 3.624 -0.791 1.00 90.25 91 ASN A N 1
ATOM 649 C CA . ASN A 1 91 ? -10.285 4.682 -1.805 1.00 90.25 91 ASN A CA 1
ATOM 650 C C . ASN A 1 91 ? -11.285 5.834 -1.521 1.00 90.25 91 ASN A C 1
ATOM 652 O O . ASN A 1 91 ? -12.326 5.595 -0.912 1.00 90.25 91 ASN A O 1
ATOM 656 N N . PRO A 1 92 ? -11.013 7.078 -1.972 1.00 90.94 92 PRO A N 1
ATOM 657 C CA . PRO A 1 92 ? -9.813 7.520 -2.688 1.00 90.94 92 PRO A CA 1
ATOM 658 C C . PRO A 1 92 ? -8.574 7.547 -1.784 1.00 90.94 92 PRO A C 1
ATOM 660 O O . PRO A 1 92 ? -8.643 7.949 -0.622 1.00 90.94 92 PRO A O 1
ATOM 663 N N . GLY A 1 93 ? -7.438 7.112 -2.334 1.00 90.75 93 GLY A N 1
ATOM 664 C CA . GLY A 1 93 ? -6.171 7.152 -1.615 1.00 90.75 93 GLY A CA 1
ATOM 665 C C . GLY A 1 93 ? -5.555 8.551 -1.590 1.00 90.75 93 GLY A C 1
ATOM 666 O O . GLY A 1 93 ? -5.768 9.340 -2.510 1.00 90.75 93 GLY A O 1
ATOM 667 N N . THR A 1 94 ? -4.768 8.840 -0.555 1.00 94.62 94 THR A N 1
ATOM 668 C CA . THR A 1 94 ? -4.032 10.110 -0.417 1.00 94.62 94 THR A CA 1
ATOM 669 C C . THR A 1 94 ? -2.576 9.946 -0.835 1.00 94.62 94 THR A C 1
ATOM 671 O O . THR A 1 94 ? -1.902 9.022 -0.387 1.00 94.62 94 THR A O 1
ATOM 674 N N . LEU A 1 95 ? -2.061 10.864 -1.651 1.00 95.81 95 LEU A N 1
ATOM 675 C CA . LEU A 1 95 ? -0.625 10.979 -1.900 1.00 95.81 95 LEU A CA 1
ATOM 676 C C . LEU A 1 95 ? 0.026 11.812 -0.787 1.00 95.81 95 LEU A C 1
ATOM 678 O O . LEU A 1 95 ? -0.451 12.897 -0.477 1.00 95.81 95 LEU A O 1
ATOM 682 N N . ILE A 1 96 ? 1.110 11.316 -0.203 1.00 96.00 96 ILE A N 1
ATOM 683 C CA . ILE A 1 96 ? 1.968 12.004 0.762 1.00 96.00 96 ILE A CA 1
ATOM 684 C C . ILE A 1 96 ? 3.324 12.179 0.076 1.00 96.00 96 ILE A C 1
ATOM 686 O O . ILE A 1 96 ? 4.051 11.204 -0.095 1.00 96.00 96 ILE A O 1
ATOM 690 N N . ASP A 1 97 ? 3.637 13.387 -0.389 1.00 94.44 97 ASP A N 1
ATOM 691 C CA . ASP A 1 97 ? 4.793 13.660 -1.257 1.00 94.44 97 ASP A CA 1
ATOM 692 C C . ASP A 1 97 ? 5.774 14.710 -0.718 1.00 94.44 97 ASP A C 1
ATOM 694 O O . ASP A 1 97 ? 6.731 15.075 -1.402 1.00 94.44 97 ASP A O 1
ATOM 698 N N . GLY A 1 98 ? 5.553 15.179 0.509 1.00 90.75 98 GLY A N 1
ATOM 699 C CA . GLY A 1 98 ? 6.350 16.218 1.153 1.00 90.75 98 GLY A CA 1
ATOM 700 C C . GLY A 1 98 ? 5.904 17.643 0.823 1.00 90.75 98 GLY A C 1
ATOM 701 O O . GLY A 1 98 ? 6.492 18.585 1.356 1.00 90.75 98 GLY A O 1
ATOM 702 N N . SER A 1 99 ? 4.874 17.829 -0.010 1.00 92.56 99 SER A N 1
ATOM 703 C CA . SER A 1 99 ? 4.273 19.147 -0.222 1.00 92.56 99 SER A CA 1
ATOM 704 C C . SER A 1 99 ? 3.520 19.633 1.034 1.00 92.56 99 SER A C 1
ATOM 706 O O . SER A 1 99 ? 3.218 18.838 1.933 1.00 92.56 99 SER A O 1
ATOM 708 N N . PRO A 1 100 ? 3.241 20.946 1.169 1.00 93.44 100 PRO A N 1
ATOM 709 C CA . PRO A 1 100 ? 2.509 21.470 2.321 1.00 93.44 100 PRO A CA 1
ATOM 710 C C . PRO A 1 100 ? 1.157 20.763 2.518 1.00 93.44 100 PRO A C 1
ATOM 712 O O . PRO A 1 100 ? 0.323 20.764 1.618 1.00 93.44 100 PRO A O 1
ATOM 715 N N . GLY A 1 101 ? 0.944 20.173 3.699 1.00 89.12 101 GLY A N 1
ATOM 716 C CA . GLY A 1 101 ? -0.246 19.363 4.013 1.00 89.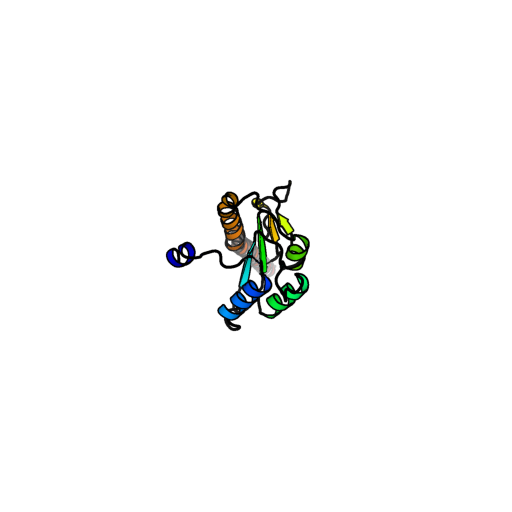12 101 GLY A CA 1
ATOM 717 C C . GLY A 1 101 ? -0.171 17.893 3.573 1.00 89.12 101 GLY A C 1
ATOM 718 O O . GLY A 1 101 ? -1.135 17.156 3.754 1.00 89.12 101 GLY A O 1
ATOM 719 N N . HIS A 1 102 ? 0.963 17.462 3.014 1.00 92.19 102 HIS A N 1
ATOM 720 C CA . HIS A 1 102 ? 1.225 16.104 2.535 1.00 92.19 102 HIS A CA 1
ATOM 721 C C . HIS A 1 102 ? 2.559 15.584 3.091 1.00 92.19 102 HIS A C 1
ATOM 723 O O . HIS A 1 102 ? 3.422 15.094 2.363 1.00 92.19 102 HIS A O 1
ATOM 729 N N . THR A 1 103 ? 2.746 15.706 4.405 1.00 93.00 103 THR A N 1
ATOM 730 C CA . THR A 1 103 ? 3.953 15.281 5.129 1.00 93.00 103 THR A CA 1
ATOM 731 C C . THR A 1 103 ? 3.739 13.962 5.880 1.00 93.00 103 THR A C 1
ATOM 733 O O . THR A 1 103 ? 2.630 13.438 5.960 1.00 93.00 103 THR A O 1
ATOM 736 N N . LEU A 1 104 ? 4.792 13.418 6.505 1.00 90.12 104 LEU A N 1
ATOM 737 C CA . LEU A 1 104 ? 4.679 12.208 7.337 1.00 90.12 104 LEU A CA 1
ATOM 738 C C . LEU A 1 104 ? 3.666 12.352 8.490 1.00 90.12 104 LEU A C 1
ATOM 740 O O . LEU A 1 104 ? 3.076 11.361 8.918 1.00 90.12 104 LEU A O 1
ATOM 744 N N . ALA A 1 105 ? 3.442 13.573 8.986 1.00 89.31 105 ALA A N 1
ATOM 745 C CA . ALA A 1 105 ? 2.431 13.837 10.008 1.00 89.31 105 ALA A CA 1
ATOM 746 C C . ALA A 1 105 ? 0.998 13.655 9.475 1.00 89.31 105 ALA A C 1
ATOM 748 O O . ALA A 1 105 ? 0.095 13.310 10.244 1.00 89.31 105 ALA A O 1
ATOM 749 N N . ASP A 1 106 ? 0.812 13.806 8.164 1.00 90.88 106 ASP A N 1
ATOM 750 C CA . ASP A 1 106 ? -0.476 13.795 7.471 1.00 90.88 106 ASP A CA 1
ATOM 751 C C . ASP A 1 106 ? -0.866 12.398 6.961 1.00 90.88 106 ASP A C 1
ATOM 753 O O . ASP A 1 106 ? -1.943 12.221 6.397 1.00 90.88 106 ASP A O 1
ATOM 757 N N . ILE A 1 107 ? -0.029 11.377 7.202 1.00 92.19 107 ILE A N 1
ATOM 758 C CA . ILE A 1 107 ? -0.362 9.983 6.875 1.00 92.19 107 ILE A CA 1
ATOM 759 C C . ILE A 1 107 ? -1.697 9.615 7.554 1.00 92.19 107 ILE A C 1
ATOM 761 O O . ILE A 1 107 ? -1.827 9.784 8.778 1.00 92.19 107 ILE A O 1
ATOM 765 N N . PRO A 1 108 ? -2.700 9.125 6.802 1.00 91.50 108 PRO A N 1
ATOM 766 C CA . PRO A 1 108 ? -3.991 8.765 7.370 1.00 91.50 108 PRO A CA 1
ATOM 767 C C . PRO A 1 108 ? -3.935 7.418 8.106 1.00 91.50 108 PRO A C 1
ATOM 769 O O . PRO A 1 108 ? -2.949 6.682 8.053 1.00 91.50 108 PRO A O 1
ATOM 772 N N . ASN A 1 109 ? -5.019 7.072 8.804 1.00 90.00 109 ASN A N 1
ATOM 773 C CA . ASN A 1 109 ? -5.198 5.706 9.287 1.00 90.00 109 ASN A CA 1
ATOM 774 C C . ASN A 1 109 ? -5.382 4.768 8.077 1.00 90.00 109 ASN A C 1
ATOM 776 O O . ASN A 1 109 ? -6.357 4.954 7.343 1.00 90.00 109 ASN A O 1
ATOM 780 N N . PRO A 1 110 ? -4.531 3.742 7.881 1.00 90.19 110 PRO A N 1
ATOM 781 C CA . PRO A 1 110 ? -4.659 2.823 6.748 1.00 90.19 110 PRO A CA 1
ATOM 782 C C . PRO A 1 110 ? -6.013 2.101 6.695 1.00 90.19 110 PRO A C 1
ATOM 784 O O . PRO A 1 110 ? -6.455 1.733 5.612 1.00 90.19 110 PRO A O 1
ATOM 787 N N . LEU A 1 111 ? -6.698 1.930 7.831 1.00 88.56 111 LEU A N 1
ATOM 788 C CA . LEU A 1 111 ? -8.023 1.300 7.887 1.00 88.56 111 LEU A CA 1
ATOM 789 C C . LEU A 1 111 ? -9.164 2.198 7.408 1.00 88.56 111 LEU A C 1
ATOM 791 O O . LEU A 1 111 ? -10.233 1.698 7.076 1.00 88.56 111 LEU A O 1
ATOM 795 N N . THR A 1 112 ? -8.970 3.516 7.394 1.00 90.56 112 THR A N 1
ATOM 796 C CA . THR A 1 112 ? -10.000 4.460 6.937 1.00 90.56 112 THR A CA 1
ATOM 797 C C . THR A 1 112 ? -9.676 5.039 5.572 1.00 90.56 112 THR A C 1
ATOM 799 O O . THR A 1 112 ? -10.583 5.472 4.869 1.00 90.56 112 THR A O 1
ATOM 802 N N . GLN A 1 113 ? -8.395 5.080 5.200 1.00 93.62 113 GLN A N 1
ATOM 803 C CA . GLN A 1 113 ? -7.950 5.640 3.936 1.00 93.62 113 GLN A CA 1
ATOM 804 C C . GLN A 1 113 ? -6.599 5.048 3.523 1.00 93.62 113 GLN A C 1
ATOM 806 O O . GLN A 1 113 ? -5.624 5.094 4.275 1.00 93.62 113 GLN A O 1
ATOM 811 N N . GLY A 1 114 ? -6.539 4.515 2.304 1.00 94.94 114 GLY A N 1
ATOM 812 C CA . GLY A 1 114 ? -5.297 4.091 1.673 1.00 94.94 114 GLY A CA 1
ATOM 813 C C . GLY A 1 114 ? -4.430 5.296 1.328 1.00 94.94 114 GLY A C 1
ATOM 814 O O . GLY A 1 114 ? -4.912 6.416 1.158 1.00 94.94 114 GLY A O 1
ATOM 815 N N . PHE A 1 115 ? -3.127 5.090 1.213 1.00 95.94 115 PHE A N 1
ATOM 816 C CA . PHE A 1 115 ? -2.218 6.178 0.881 1.00 95.94 115 PHE A CA 1
ATOM 817 C C . PHE A 1 115 ? -1.003 5.685 0.110 1.00 95.94 115 PHE A C 1
ATOM 819 O O . PHE A 1 115 ? -0.641 4.507 0.162 1.00 95.94 115 PHE A O 1
ATOM 826 N N . ILE A 1 116 ? -0.382 6.626 -0.589 1.00 96.31 116 ILE A N 1
ATOM 827 C CA . ILE A 1 116 ? 0.896 6.467 -1.267 1.00 96.31 116 ILE A CA 1
ATOM 828 C C . ILE A 1 116 ? 1.856 7.434 -0.606 1.00 96.31 116 ILE A C 1
ATOM 830 O O . ILE A 1 116 ? 1.604 8.633 -0.592 1.00 96.31 116 ILE A O 1
ATOM 834 N N . LEU A 1 117 ? 2.955 6.929 -0.077 1.00 96.19 117 LEU A N 1
ATOM 835 C CA . LEU A 1 117 ? 4.023 7.747 0.458 1.00 96.19 117 LEU A CA 1
ATOM 836 C C . LEU A 1 117 ? 5.162 7.800 -0.555 1.00 96.19 117 LEU A C 1
ATOM 838 O O . LEU A 1 117 ? 5.853 6.807 -0.774 1.00 96.19 117 LEU A O 1
ATOM 842 N N . LYS A 1 118 ? 5.358 8.960 -1.174 1.00 96.12 118 LYS A N 1
ATOM 843 C CA . LYS A 1 118 ? 6.504 9.208 -2.040 1.00 96.12 118 LYS A CA 1
ATOM 844 C C . LYS A 1 118 ? 7.704 9.566 -1.170 1.00 96.12 118 LYS A C 1
ATOM 846 O O . LYS A 1 118 ? 7.697 10.564 -0.453 1.00 96.12 118 LYS A O 1
ATOM 851 N N . LEU A 1 119 ? 8.735 8.741 -1.248 1.00 94.31 119 LEU A N 1
ATOM 852 C CA . LEU A 1 119 ? 9.990 8.923 -0.537 1.00 94.31 119 LEU A CA 1
ATOM 853 C C . LEU A 1 119 ? 10.987 9.662 -1.425 1.00 94.31 119 LEU A C 1
ATOM 855 O O . LEU A 1 119 ? 11.041 9.440 -2.636 1.00 94.31 119 LEU A O 1
ATOM 859 N N . ALA A 1 120 ? 11.785 10.533 -0.809 1.00 91.25 120 ALA A N 1
ATOM 860 C CA . ALA A 1 120 ? 12.867 11.224 -1.502 1.00 91.25 120 ALA A CA 1
ATOM 861 C C . ALA A 1 120 ? 13.975 10.243 -1.919 1.00 91.25 120 ALA A C 1
ATOM 863 O O . ALA A 1 120 ? 14.470 10.303 -3.042 1.00 91.25 120 ALA A O 1
ATOM 864 N N . ASP A 1 121 ? 14.320 9.320 -1.022 1.00 91.31 121 ASP A N 1
ATOM 865 C CA . ASP A 1 121 ? 15.364 8.314 -1.184 1.00 91.31 121 ASP A CA 1
ATOM 866 C C . ASP A 1 121 ? 15.116 7.117 -0.244 1.00 91.31 121 ASP A C 1
ATOM 868 O O . ASP A 1 121 ? 14.107 7.038 0.466 1.00 91.31 121 ASP A O 1
ATOM 872 N N . TYR A 1 122 ? 16.044 6.160 -0.259 1.00 88.88 122 TYR A N 1
ATOM 873 C CA . TYR A 1 122 ? 15.996 4.975 0.593 1.00 88.88 122 TYR A CA 1
ATOM 874 C C . TYR A 1 122 ? 16.301 5.272 2.069 1.00 88.88 122 TYR A C 1
ATOM 876 O O . TYR A 1 122 ? 15.830 4.535 2.937 1.00 88.88 122 TYR A O 1
ATOM 884 N N . ASP A 1 123 ? 17.026 6.350 2.377 1.00 90.19 123 ASP A N 1
ATOM 885 C CA . ASP A 1 123 ? 17.356 6.729 3.756 1.00 90.19 123 ASP A CA 1
ATOM 886 C C . ASP A 1 123 ? 16.112 7.256 4.493 1.00 90.19 123 ASP A C 1
ATOM 888 O O . ASP A 1 123 ? 15.931 7.021 5.693 1.00 90.19 123 ASP A O 1
ATOM 892 N N . ALA A 1 124 ? 15.177 7.868 3.761 1.00 88.38 124 ALA A N 1
ATOM 893 C CA . ALA A 1 124 ? 13.878 8.294 4.275 1.00 88.38 124 ALA A CA 1
ATOM 894 C C . ALA A 1 124 ? 12.958 7.127 4.699 1.00 88.38 124 ALA A C 1
ATOM 896 O O . ALA A 1 124 ? 11.991 7.340 5.442 1.00 88.38 124 ALA A O 1
ATOM 897 N N . TYR A 1 125 ? 13.245 5.888 4.277 1.00 87.88 125 TYR A N 1
ATOM 898 C CA . TYR A 1 125 ? 12.376 4.732 4.525 1.00 87.88 125 TYR A CA 1
ATOM 899 C C . TYR A 1 125 ? 12.196 4.423 6.019 1.00 87.88 125 TYR A C 1
ATOM 901 O O . TYR A 1 125 ? 11.091 4.111 6.467 1.00 87.88 125 TYR A O 1
ATOM 909 N N . ALA A 1 126 ? 13.251 4.558 6.828 1.00 86.88 126 ALA A N 1
ATOM 910 C CA . ALA A 1 126 ? 13.164 4.277 8.262 1.00 86.88 126 ALA A CA 1
ATOM 911 C C . ALA A 1 126 ? 12.183 5.225 8.980 1.00 86.88 126 ALA A C 1
ATOM 913 O O . ALA A 1 126 ? 11.372 4.789 9.802 1.00 86.88 126 ALA A O 1
ATOM 914 N N . ALA A 1 127 ? 12.221 6.516 8.638 1.00 87.94 127 ALA A N 1
ATOM 915 C CA . ALA A 1 127 ? 11.306 7.514 9.188 1.00 87.94 127 ALA A CA 1
ATOM 916 C C . ALA A 1 127 ? 9.860 7.272 8.726 1.00 87.94 127 ALA A C 1
ATOM 918 O O . ALA A 1 127 ? 8.929 7.347 9.531 1.00 87.94 127 ALA A O 1
ATOM 919 N N . ALA A 1 128 ? 9.684 6.917 7.453 1.00 88.50 128 ALA A N 1
ATOM 920 C CA . ALA A 1 128 ? 8.398 6.585 6.852 1.00 88.50 128 ALA A CA 1
ATOM 921 C C . ALA A 1 128 ? 7.691 5.411 7.547 1.00 88.50 128 ALA A C 1
ATOM 923 O O . ALA A 1 128 ? 6.531 5.530 7.952 1.00 88.50 128 ALA A O 1
ATOM 924 N N . VAL A 1 129 ? 8.403 4.297 7.749 1.00 87.06 129 VAL A N 1
ATOM 925 C CA . VAL A 1 129 ? 7.856 3.115 8.432 1.00 87.06 129 VAL A CA 1
ATOM 926 C C . VAL A 1 129 ? 7.448 3.454 9.867 1.00 87.06 129 VAL A C 1
ATOM 928 O O . VAL A 1 129 ? 6.371 3.054 10.308 1.00 87.06 129 VAL A O 1
ATOM 931 N N . ASN A 1 130 ? 8.262 4.228 10.592 1.00 87.69 130 ASN A N 1
ATOM 932 C CA . ASN A 1 130 ? 7.931 4.634 11.958 1.00 87.69 130 ASN A CA 1
ATOM 933 C C . ASN A 1 130 ? 6.655 5.495 12.009 1.00 87.69 130 ASN A C 1
ATOM 935 O O . ASN A 1 130 ? 5.742 5.203 12.782 1.00 87.69 130 ASN A O 1
ATOM 939 N N . ALA A 1 131 ? 6.550 6.509 11.143 1.00 87.31 131 ALA A N 1
ATOM 940 C CA . ALA A 1 131 ? 5.372 7.375 11.072 1.00 87.31 131 ALA A CA 1
ATOM 941 C C . ALA A 1 131 ? 4.090 6.574 10.788 1.00 87.31 131 ALA A C 1
ATOM 943 O O . ALA A 1 131 ? 3.058 6.779 11.428 1.00 87.31 131 ALA A O 1
ATOM 944 N N . LYS A 1 132 ? 4.175 5.591 9.891 1.00 86.81 132 LYS A N 1
ATOM 945 C CA . LYS A 1 132 ? 3.066 4.691 9.577 1.00 86.81 132 LYS A CA 1
ATOM 946 C C . LYS A 1 132 ? 2.649 3.812 10.753 1.00 86.81 132 LYS A C 1
ATOM 948 O O . LYS A 1 132 ? 1.459 3.712 11.049 1.00 86.81 132 LYS A O 1
ATOM 953 N N . LEU A 1 133 ? 3.607 3.175 11.430 1.00 85.69 133 LEU A N 1
ATOM 954 C CA . LEU A 1 133 ? 3.314 2.326 12.588 1.00 85.69 133 LEU A CA 1
ATOM 955 C C . LEU A 1 133 ? 2.603 3.120 13.687 1.00 85.69 133 LEU A C 1
ATOM 957 O O . LEU A 1 133 ? 1.636 2.628 14.268 1.00 85.69 133 LEU A O 1
ATOM 961 N N . GLN A 1 134 ? 3.004 4.374 13.912 1.00 83.81 134 GLN A N 1
ATOM 962 C CA . GLN A 1 134 ? 2.316 5.252 14.856 1.00 83.81 134 GLN A CA 1
ATOM 963 C C . GLN A 1 134 ? 0.851 5.500 14.479 1.00 83.81 134 GLN A C 1
ATOM 965 O O . GLN A 1 134 ? 0.013 5.572 15.371 1.00 83.81 134 GLN A O 1
ATOM 970 N N . LYS A 1 135 ? 0.497 5.574 13.191 1.00 83.06 135 LYS A N 1
ATOM 971 C CA . LYS A 1 135 ? -0.905 5.733 12.761 1.00 83.06 135 LYS A CA 1
ATOM 972 C C . LYS A 1 135 ? -1.745 4.483 12.993 1.00 83.06 135 LYS A C 1
ATOM 974 O O . LYS A 1 135 ? -2.934 4.602 13.272 1.00 83.06 135 LYS A O 1
ATOM 979 N N . ILE A 1 136 ? -1.144 3.301 12.918 1.00 78.19 136 ILE A N 1
ATOM 980 C CA . ILE A 1 136 ? -1.835 2.043 13.223 1.00 78.19 136 ILE A CA 1
ATOM 981 C C . ILE A 1 136 ? -2.046 1.914 14.738 1.00 78.19 136 ILE A C 1
ATOM 983 O O . ILE A 1 136 ? -3.146 1.606 15.186 1.00 78.19 136 ILE A O 1
ATOM 987 N N . VAL A 1 137 ? -1.008 2.195 15.533 1.00 75.31 137 VAL A N 1
ATOM 988 C CA . VAL A 1 137 ? -1.020 1.988 16.991 1.00 75.31 137 VAL A CA 1
ATOM 989 C C . VAL A 1 137 ? -1.797 3.079 17.734 1.00 75.31 137 VAL A C 1
ATOM 991 O O . VAL A 1 137 ? -2.572 2.778 18.638 1.00 75.31 137 VAL A O 1
ATOM 994 N N . ASN A 1 138 ? -1.645 4.348 17.348 1.00 65.06 138 ASN A N 1
ATOM 995 C CA . ASN A 1 138 ? -2.224 5.476 18.086 1.00 65.06 138 ASN A CA 1
ATOM 996 C C . ASN A 1 138 ? -3.701 5.750 17.743 1.00 65.06 138 ASN A C 1
ATOM 998 O O . ASN A 1 138 ? -4.289 6.666 18.309 1.00 65.06 138 ASN A O 1
ATOM 1002 N N . ASN A 1 139 ? -4.318 4.965 16.850 1.00 56.00 139 ASN A N 1
ATOM 1003 C CA . ASN A 1 139 ? -5.763 5.027 16.583 1.00 56.00 139 ASN A CA 1
ATOM 1004 C C . ASN A 1 139 ? -6.619 4.230 17.576 1.00 56.00 139 ASN A C 1
ATOM 1006 O O . ASN A 1 139 ? -7.843 4.189 17.447 1.00 56.00 139 ASN A O 1
ATOM 1010 N N . VAL A 1 140 ? -6.011 3.653 18.614 1.00 50.69 140 VAL A N 1
ATOM 1011 C CA . VAL A 1 140 ? -6.743 3.288 19.827 1.00 50.69 140 VAL A CA 1
ATOM 1012 C C . VAL A 1 140 ? -7.074 4.591 20.550 1.00 50.69 140 VAL A C 1
ATOM 1014 O O . VAL A 1 140 ? -6.291 5.058 21.368 1.00 50.69 140 VAL A O 1
ATOM 1017 N N . VAL A 1 141 ? -8.206 5.217 20.215 1.00 47.38 141 VAL A N 1
ATOM 1018 C CA . VAL A 1 141 ? -8.722 6.369 20.965 1.00 47.38 141 VAL A CA 1
ATOM 1019 C C . VAL A 1 141 ? -8.870 5.921 22.421 1.00 47.38 141 VAL A C 1
ATOM 1021 O O . VAL A 1 141 ? -9.721 5.069 22.698 1.00 47.38 141 VAL A O 1
ATOM 1024 N N . PRO A 1 142 ? -8.089 6.453 23.379 1.00 49.69 142 PRO A N 1
ATOM 1025 C CA . PRO A 1 142 ? -8.421 6.267 24.775 1.00 49.69 142 PRO A CA 1
ATOM 1026 C C . PRO A 1 142 ? -9.759 6.975 24.946 1.00 49.69 142 PRO A C 1
ATOM 1028 O O . PRO A 1 142 ? -9.826 8.197 24.807 1.00 49.69 142 PRO A O 1
ATOM 1031 N N . ILE A 1 143 ? -10.841 6.230 25.195 1.00 52.84 143 ILE A N 1
ATOM 1032 C CA . ILE A 1 143 ? -12.076 6.854 25.673 1.00 52.84 143 ILE A CA 1
ATOM 1033 C C . ILE A 1 143 ? -11.628 7.660 26.891 1.00 52.84 143 ILE A C 1
ATOM 1035 O O . ILE A 1 143 ? -11.065 7.054 27.811 1.00 52.84 143 ILE A O 1
ATOM 1039 N N . PRO A 1 144 ? -11.782 8.997 26.904 1.00 52.38 144 PRO A N 1
ATOM 1040 C CA . PRO A 1 144 ? -11.350 9.775 28.046 1.00 52.38 144 PRO A CA 1
ATOM 1041 C C . PRO A 1 144 ? -11.992 9.143 29.274 1.00 52.38 144 PRO A C 1
ATOM 1043 O O . PRO A 1 144 ? -13.214 9.007 29.317 1.00 52.38 144 PRO A O 1
ATOM 1046 N N . ALA A 1 145 ? -11.195 8.729 30.262 1.00 58.69 145 ALA A N 1
ATOM 1047 C CA . ALA A 1 145 ? -11.708 8.113 31.490 1.00 58.69 145 ALA A CA 1
ATOM 1048 C C . ALA A 1 145 ? -12.761 9.004 32.192 1.00 58.69 145 ALA A C 1
ATOM 1050 O O . ALA A 1 145 ? -13.552 8.539 33.009 1.00 58.69 145 ALA A O 1
ATOM 1051 N N . ALA A 1 146 ? -12.806 10.286 31.821 1.00 56.62 146 ALA A N 1
ATOM 1052 C CA . ALA A 1 146 ? -13.809 11.256 32.217 1.00 56.62 146 ALA A CA 1
ATOM 1053 C C . ALA A 1 146 ? -15.203 11.045 31.597 1.00 56.62 146 ALA A C 1
ATOM 1055 O O . ALA A 1 146 ? -16.165 11.509 32.192 1.00 56.62 146 ALA A O 1
ATOM 1056 N N . LEU A 1 147 ? -15.371 10.376 30.450 1.00 62.03 147 LEU A N 1
ATOM 1057 C CA . LEU A 1 147 ? -16.683 10.242 29.795 1.00 62.03 147 LEU A CA 1
ATOM 1058 C C . LEU A 1 147 ? -17.643 9.332 30.586 1.00 62.03 147 LEU A C 1
ATOM 1060 O O . LEU A 1 147 ? -18.768 9.757 30.861 1.00 62.03 147 LEU A O 1
ATOM 1064 N N . PRO A 1 148 ? -17.217 8.141 31.056 1.00 66.00 148 PRO A N 1
ATOM 1065 C CA . PRO A 1 148 ? -18.018 7.345 31.986 1.00 66.00 148 PRO A CA 1
ATOM 1066 C C . PRO A 1 148 ? -18.228 8.060 33.333 1.00 66.00 148 PRO A C 1
ATOM 1068 O O . PRO A 1 148 ? -19.291 7.931 33.942 1.00 66.00 148 PRO A O 1
ATOM 1071 N N . LEU A 1 149 ? -17.248 8.853 33.792 1.00 67.81 149 LEU A N 1
ATOM 1072 C CA . LEU A 1 149 ? -17.332 9.612 35.048 1.00 67.81 149 LEU A CA 1
ATOM 1073 C C . LEU A 1 149 ? -18.331 10.783 34.972 1.00 67.81 149 LEU A C 1
ATOM 1075 O O . LEU A 1 149 ? -19.098 11.015 35.901 1.00 67.81 149 LEU A O 1
ATOM 1079 N N . LEU A 1 150 ? -18.364 11.501 33.849 1.00 70.00 150 LEU A N 1
ATOM 1080 C CA . LEU A 1 150 ? -19.322 12.574 33.577 1.00 70.00 150 LEU A CA 1
ATOM 1081 C C . LEU A 1 150 ? -20.737 12.013 33.448 1.00 70.00 150 LEU A C 1
ATOM 1083 O O . LEU A 1 150 ? -21.660 12.528 34.075 1.00 70.00 150 LEU A O 1
ATOM 1087 N N . LEU A 1 151 ? -20.908 10.926 32.690 1.00 72.00 151 LEU A N 1
ATOM 1088 C CA . LEU A 1 151 ? -22.209 10.274 32.520 1.00 72.00 151 LEU A CA 1
ATOM 1089 C C . LEU A 1 151 ? -22.753 9.723 33.847 1.00 72.00 151 LEU A C 1
ATOM 1091 O O . LEU A 1 151 ? -23.933 9.904 34.152 1.00 72.00 151 LEU A O 1
ATOM 1095 N N . SER A 1 152 ? -21.897 9.114 34.672 1.00 71.88 152 SER A N 1
ATOM 1096 C CA . SER A 1 152 ? -22.276 8.649 36.015 1.00 71.88 152 SER A CA 1
ATOM 1097 C C . SER A 1 152 ? -22.554 9.804 36.982 1.00 71.88 152 SER A C 1
ATOM 1099 O O . SER A 1 152 ? -23.520 9.736 37.745 1.00 71.88 152 SER A O 1
ATOM 1101 N N . GLY A 1 153 ? -21.796 10.900 36.897 1.00 71.94 153 GLY A N 1
ATOM 1102 C CA . GLY A 1 153 ? -22.047 12.128 37.652 1.00 71.94 153 GLY A CA 1
ATOM 1103 C C . GLY A 1 153 ? -23.420 12.736 37.346 1.00 71.94 153 GLY A C 1
ATOM 1104 O O . GLY A 1 153 ? -24.197 13.010 38.264 1.00 71.94 153 GLY A O 1
ATOM 1105 N N . PHE A 1 154 ? -23.781 12.868 36.067 1.00 73.38 154 PHE A N 1
ATOM 1106 C CA . PHE A 1 154 ? -25.101 13.372 35.670 1.00 73.38 154 PHE A CA 1
ATOM 1107 C C . PHE A 1 154 ? -26.243 12.414 36.040 1.00 73.38 154 PHE A C 1
ATOM 1109 O O . PHE A 1 154 ? -27.306 12.869 36.472 1.00 73.38 154 PHE A O 1
ATOM 1116 N N . ALA A 1 155 ? -26.030 11.097 35.951 1.00 72.81 155 ALA A N 1
ATOM 1117 C CA . ALA A 1 155 ? -27.015 10.104 36.378 1.0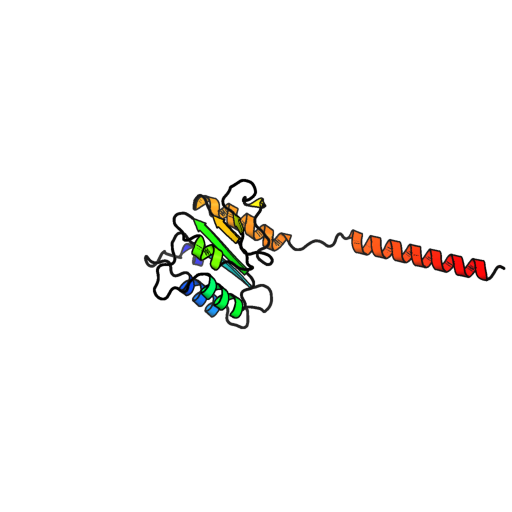0 72.81 155 ALA A CA 1
ATOM 1118 C C . ALA A 1 155 ? -27.283 10.165 37.895 1.00 72.81 155 ALA A C 1
ATOM 1120 O O . ALA A 1 155 ? -28.441 10.129 38.320 1.00 72.81 155 ALA A O 1
ATOM 1121 N N . ALA A 1 156 ? -26.238 10.330 38.715 1.00 72.06 156 ALA A N 1
ATOM 1122 C CA . ALA A 1 156 ? -26.364 10.464 40.165 1.00 72.06 156 ALA A CA 1
ATOM 1123 C C . ALA A 1 156 ? -27.110 11.750 40.564 1.00 72.06 156 ALA A C 1
ATOM 1125 O O . ALA A 1 156 ? -28.022 11.708 41.394 1.00 72.06 156 ALA A O 1
ATOM 1126 N N . VAL A 1 157 ? -26.792 12.883 39.927 1.00 75.00 157 VAL A N 1
ATOM 1127 C CA . VAL A 1 157 ? -27.489 14.160 40.162 1.00 75.00 157 VAL A CA 1
ATOM 1128 C C . VAL A 1 157 ? -28.956 14.077 39.728 1.00 75.00 157 VAL A C 1
ATOM 1130 O O . VAL A 1 157 ? -29.842 14.510 40.470 1.00 75.00 157 VAL A O 1
ATOM 1133 N N . GLY A 1 158 ? -29.246 13.453 38.582 1.00 73.69 158 GLY A N 1
ATOM 1134 C CA . GLY A 1 158 ? -30.614 13.218 38.115 1.00 73.69 158 GLY A CA 1
ATOM 1135 C C . GLY A 1 158 ? -31.429 12.337 39.068 1.00 73.69 158 GLY A C 1
ATOM 1136 O O . GLY A 1 158 ? -32.587 12.643 39.366 1.00 73.69 158 GLY A O 1
ATOM 1137 N N . PHE A 1 159 ? -30.823 11.279 39.615 1.00 72.69 159 PHE A N 1
ATOM 1138 C CA . PHE A 1 159 ? -31.470 10.395 40.588 1.00 72.69 159 PHE A CA 1
ATOM 1139 C C . PHE A 1 159 ? -31.747 11.110 41.924 1.00 72.69 159 PHE A C 1
ATOM 1141 O O . PHE A 1 159 ? -32.843 10.994 42.484 1.00 72.69 159 PHE A O 1
ATOM 1148 N N . LEU A 1 160 ? -30.799 11.924 42.400 1.00 70.88 160 LEU A N 1
ATOM 1149 C CA . LEU A 1 160 ? -30.952 12.740 43.610 1.00 70.88 160 LEU A CA 1
ATOM 1150 C C . LEU A 1 160 ? -32.029 13.825 43.452 1.00 70.88 160 LEU A C 1
ATOM 1152 O O . LEU A 1 160 ? -32.860 14.004 44.347 1.00 70.88 160 LEU A O 1
ATOM 1156 N N . ALA A 1 161 ? -32.085 14.500 42.301 1.00 69.00 161 ALA A N 1
ATOM 1157 C CA . ALA A 1 161 ? -33.115 15.495 42.001 1.00 69.00 161 ALA A CA 1
ATOM 1158 C C . ALA A 1 161 ? -34.523 14.873 41.944 1.00 69.00 161 ALA A C 1
ATOM 1160 O O . ALA A 1 161 ? -35.492 15.460 42.434 1.00 69.00 161 ALA A O 1
ATOM 1161 N N . ARG A 1 162 ? -34.647 13.648 41.413 1.00 66.06 162 ARG A N 1
ATOM 1162 C CA . ARG A 1 162 ? -35.922 12.914 41.350 1.00 66.06 162 ARG A CA 1
ATOM 1163 C C . ARG A 1 162 ? -36.405 12.460 42.729 1.00 66.06 162 ARG A C 1
ATOM 1165 O O . ARG A 1 162 ? -37.607 12.482 42.989 1.00 66.06 162 ARG A O 1
ATOM 1172 N N . ARG A 1 163 ? -35.485 12.095 43.629 1.00 62.81 163 ARG A N 1
ATOM 1173 C CA . ARG A 1 163 ? -35.810 11.685 45.005 1.00 62.81 163 ARG A CA 1
ATOM 1174 C C . ARG A 1 163 ? -36.316 12.854 45.854 1.00 62.81 163 ARG A C 1
ATOM 1176 O O . ARG A 1 163 ? -37.268 12.673 46.607 1.00 62.81 163 ARG A O 1
ATOM 1183 N N . ARG A 1 164 ? -35.763 14.060 45.678 1.00 60.31 164 ARG A N 1
ATOM 1184 C CA . ARG A 1 164 ? -36.230 15.269 46.387 1.00 60.31 164 ARG A CA 1
ATOM 1185 C C . ARG A 1 164 ? -37.668 15.656 46.025 1.00 60.31 164 ARG A C 1
ATOM 1187 O O . ARG A 1 164 ? -38.438 15.990 46.916 1.00 60.31 164 ARG A O 1
ATOM 1194 N N . ARG A 1 165 ? -38.072 15.508 44.757 1.00 59.28 165 ARG A N 1
ATOM 1195 C CA . ARG A 1 165 ? -39.456 15.795 44.323 1.00 59.28 165 ARG A CA 1
ATOM 1196 C C . ARG A 1 165 ? -40.505 14.854 44.927 1.00 59.28 165 ARG A C 1
ATOM 1198 O O . ARG A 1 165 ? -41.638 15.272 45.115 1.00 59.28 165 ARG A O 1
ATOM 1205 N N . LYS A 1 166 ? -40.144 13.608 45.258 1.00 53.31 166 LYS A N 1
ATOM 1206 C CA . LYS A 1 166 ? -41.069 12.660 45.909 1.00 53.31 166 LYS A CA 1
ATOM 1207 C C . LYS A 1 166 ? -41.277 12.942 47.400 1.00 53.31 166 LYS A C 1
ATOM 1209 O O . LYS A 1 166 ? -42.343 12.642 47.913 1.00 53.31 166 LYS A O 1
ATOM 1214 N N . ILE A 1 167 ? -40.287 13.522 48.082 1.00 51.88 167 ILE A N 1
ATOM 1215 C CA . ILE A 1 167 ? -40.381 13.834 49.518 1.00 51.88 167 ILE A CA 1
ATOM 1216 C C . ILE A 1 167 ? -41.247 15.081 49.745 1.00 51.88 167 ILE A C 1
ATOM 1218 O O . ILE A 1 167 ? -42.078 15.086 50.644 1.00 51.88 167 ILE A O 1
ATOM 1222 N N . SER A 1 168 ? -41.135 16.099 48.887 1.00 49.50 168 SER A N 1
ATOM 1223 C CA . SER A 1 168 ? -41.981 17.300 48.981 1.00 49.50 168 SER A CA 1
ATOM 1224 C C . SER A 1 168 ? -43.455 17.063 48.627 1.00 49.50 168 SER A C 1
ATOM 1226 O O . SER A 1 168 ? -44.293 17.855 49.030 1.00 49.50 168 SER A O 1
ATOM 1228 N N . ALA A 1 169 ? -43.787 15.984 47.909 1.00 52.25 169 ALA A N 1
ATOM 1229 C CA . ALA A 1 169 ? -45.170 15.621 47.575 1.00 52.25 169 ALA A CA 1
ATOM 1230 C C . ALA A 1 169 ? -45.879 14.778 48.658 1.00 52.25 169 ALA A C 1
ATOM 1232 O O . ALA A 1 169 ? -47.064 14.509 48.522 1.00 52.25 169 ALA A O 1
ATOM 1233 N N . LEU A 1 170 ? -45.165 14.342 49.706 1.00 50.75 170 LEU A N 1
ATOM 1234 C CA . LEU A 1 170 ? -45.730 13.625 50.864 1.00 50.75 170 LEU A CA 1
ATOM 1235 C C . LEU A 1 170 ? -45.889 14.515 52.109 1.00 50.75 170 LEU A C 1
ATOM 1237 O O . LEU A 1 170 ? -46.382 14.048 53.131 1.00 50.75 170 LEU A O 1
ATOM 1241 N N . ALA A 1 171 ? -45.433 15.767 52.038 1.00 51.75 171 ALA A N 1
ATOM 1242 C CA . ALA A 1 171 ? -45.489 16.743 53.127 1.00 51.75 171 ALA A CA 1
ATOM 1243 C C . ALA A 1 171 ? -46.506 17.874 52.864 1.00 51.75 171 ALA A C 1
ATOM 1245 O O . ALA A 1 171 ? -46.446 18.903 53.535 1.00 51.75 171 ALA A O 1
ATOM 1246 N N . ALA A 1 172 ? -47.395 17.693 51.881 1.00 45.09 172 ALA A N 1
ATOM 1247 C CA . ALA A 1 172 ? -48.496 18.591 51.539 1.00 45.09 172 ALA A CA 1
ATOM 1248 C C . ALA A 1 172 ? -49.830 17.860 51.698 1.00 45.09 172 ALA A C 1
ATOM 1250 O O . ALA A 1 172 ? -49.875 16.666 51.319 1.00 45.09 172 ALA A O 1
#

Radius of gyration: 24.57 Å; chains: 1; bounding box: 68×40×71 Å

Foldseek 3Di:
DVVVVVPDDDDDDADAPLVVLVVVLVVCDLVNAQPPAAEAEEEDADEHDDPPHDAQQVSQVVNVVSRHQWYEYEYEHDYDPRRRCNNTPPPNAEEQEPPVCRHLQNDAQRNVHYYYYYDHDPVCVVVNVVSNVCSPPVVPPPPPPCPVVVVVVVVVVVVVVVVVVVVVVVVD

Sequence (172 aa):
VKNAVLGMSKIGSTTCISCAANQLTANFGGAVLGSQFSLMNIFTDGEPVSDPQPNGATLRGILTAAGWDSISAEAVGNFDLTYLSNLVYPNPGTLIDGSPGHTLADIPNPLTQGFILKLADYDAYAAAVNAKLQKIVNNVVPIPAALPLLLSGFAAVGFLARRRRKISALAA